Protein AF-A0A7H4M212-F1 (afdb_monomer_lite)

InterPro domains:
  IPR004653 tRNA-dihydrouridine(20/20a) synthase [PTHR42907] (1-97)
  IPR013785 Aldolase-type TIM barrel [G3DSA:3.20.20.70] (1-99)
  IPR018517 tRNA-dihydrouridine synthase, conserved site [PS01136] (51-69)
  IPR035587 DUS-like, FMN-binding domain [PF01207] (1-96)
  IPR035587 DUS-like, FMN-binding domain [cd02801] (1-96)

pLDDT: mean 86.72, std 16.08, range [38.03, 98.69]

Structure (mmCIF, N/CA/C/O backbone):
data_AF-A0A7H4M212-F1
#
_entry.id   AF-A0A7H4M212-F1
#
loop_
_atom_site.group_PDB
_atom_site.id
_atom_site.type_symbol
_atom_site.label_atom_id
_atom_site.label_alt_id
_atom_site.label_comp_id
_atom_site.label_asym_id
_atom_site.label_entity_id
_atom_site.label_seq_id
_atom_site.pdbx_PDB_ins_code
_atom_site.Cartn_x
_atom_site.Cartn_y
_atom_site.Cartn_z
_atom_site.occupancy
_atom_site.B_iso_or_equiv
_atom_site.auth_seq_id
_atom_site.auth_comp_id
_atom_site.auth_asym_id
_atom_site.auth_atom_id
_atom_site.pdbx_PDB_model_num
ATOM 1 N N . MET A 1 1 ? 5.722 6.953 -2.093 1.00 86.94 1 MET A N 1
ATOM 2 C CA . MET A 1 1 ? 4.266 6.730 -1.957 1.00 86.94 1 MET A CA 1
ATOM 3 C C . MET A 1 1 ? 3.678 6.573 -3.342 1.00 86.94 1 MET A C 1
ATOM 5 O O . MET A 1 1 ? 3.956 7.415 -4.189 1.00 86.94 1 MET A O 1
ATOM 9 N N . VAL A 1 2 ? 2.861 5.545 -3.542 1.00 92.69 2 VAL A N 1
ATOM 10 C CA . VAL A 1 2 ? 2.156 5.264 -4.797 1.00 92.69 2 VAL A CA 1
ATOM 11 C C . VAL A 1 2 ? 0.653 5.300 -4.526 1.00 92.69 2 VAL A C 1
ATOM 13 O O . VAL A 1 2 ? 0.202 4.802 -3.497 1.00 92.69 2 VAL A O 1
ATOM 16 N N . THR A 1 3 ? -0.131 5.928 -5.401 1.00 93.50 3 THR A N 1
ATOM 17 C CA . THR A 1 3 ? -1.588 5.982 -5.222 1.00 93.50 3 THR A CA 1
ATOM 18 C C . THR A 1 3 ? -2.255 4.716 -5.745 1.00 93.50 3 THR A C 1
ATOM 20 O O . THR A 1 3 ? -1.790 4.132 -6.725 1.00 93.50 3 THR A O 1
ATOM 23 N N . THR A 1 4 ? -3.381 4.318 -5.150 1.00 94.38 4 THR A N 1
ATOM 24 C CA . THR A 1 4 ? -4.169 3.176 -5.651 1.00 94.38 4 THR A CA 1
ATOM 25 C C . THR A 1 4 ? -4.558 3.365 -7.117 1.00 94.38 4 THR A C 1
ATOM 27 O O . THR A 1 4 ? -4.396 2.457 -7.923 1.00 94.38 4 THR A O 1
ATOM 30 N N . GLY A 1 5 ? -4.961 4.578 -7.508 1.00 92.88 5 GLY A N 1
ATOM 31 C CA . GLY A 1 5 ? -5.293 4.892 -8.900 1.00 92.88 5 GLY A CA 1
ATOM 32 C C . GLY A 1 5 ? -4.124 4.719 -9.879 1.00 92.88 5 GLY A C 1
ATOM 33 O O . GLY A 1 5 ? -4.349 4.291 -11.008 1.00 92.88 5 GLY A O 1
ATOM 34 N N . ALA A 1 6 ? -2.880 4.997 -9.464 1.00 94.75 6 ALA A N 1
ATOM 35 C CA . ALA A 1 6 ? -1.711 4.772 -10.317 1.00 94.75 6 ALA A CA 1
ATOM 36 C C . ALA A 1 6 ? -1.460 3.275 -10.546 1.00 94.75 6 ALA A C 1
ATOM 38 O O . ALA A 1 6 ? -1.189 2.877 -11.671 1.00 94.75 6 ALA A O 1
ATOM 39 N N . ILE A 1 7 ? -1.616 2.448 -9.508 1.00 96.31 7 ILE A N 1
ATOM 40 C CA . ILE A 1 7 ? -1.450 0.990 -9.610 1.00 96.31 7 ILE A CA 1
ATOM 41 C C . ILE A 1 7 ? -2.571 0.368 -10.456 1.00 96.31 7 ILE A C 1
ATOM 43 O O . ILE A 1 7 ? -2.307 -0.505 -11.273 1.00 96.31 7 ILE A O 1
ATOM 47 N N . ILE A 1 8 ? -3.817 0.821 -10.280 1.00 95.94 8 ILE A N 1
ATOM 48 C CA . ILE A 1 8 ? -4.993 0.204 -10.916 1.00 95.94 8 ILE A CA 1
ATOM 49 C C . ILE A 1 8 ? -5.171 0.662 -12.371 1.00 95.94 8 ILE A C 1
ATOM 51 O O . ILE A 1 8 ? -5.573 -0.127 -13.224 1.00 95.94 8 ILE A O 1
ATOM 55 N N . HIS A 1 9 ? -4.915 1.938 -12.665 1.00 95.12 9 HIS A N 1
ATOM 56 C CA . HIS A 1 9 ? -5.249 2.540 -13.964 1.00 95.12 9 HIS A CA 1
ATOM 57 C C . HIS A 1 9 ? -4.039 3.086 -14.723 1.00 95.12 9 HIS A C 1
ATOM 59 O O . HIS A 1 9 ? -4.164 3.491 -15.882 1.00 95.12 9 HIS A O 1
ATOM 65 N N . GLY A 1 10 ? -2.880 3.166 -14.075 1.00 93.31 10 GLY A N 1
ATOM 66 C CA . GLY A 1 10 ? -1.677 3.687 -14.695 1.00 93.31 10 GLY A CA 1
ATOM 67 C C . GLY A 1 10 ? -1.117 2.738 -15.756 1.00 93.31 10 GLY A C 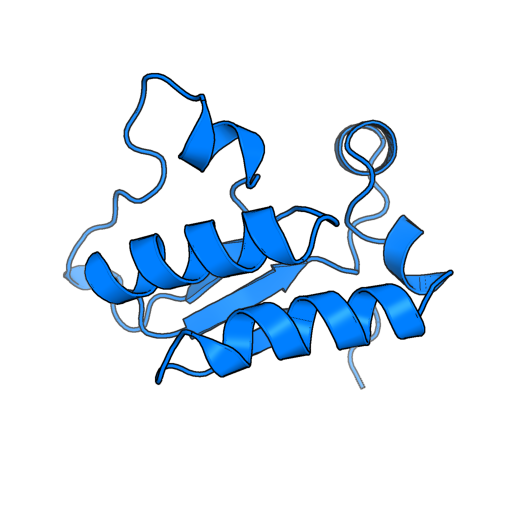1
ATOM 68 O O . GLY A 1 10 ? -1.341 1.533 -15.736 1.00 93.31 10 GLY A O 1
ATOM 69 N N . LYS A 1 11 ? -0.381 3.306 -16.715 1.00 92.81 11 LYS A N 1
ATOM 70 C CA . LYS A 1 11 ? 0.220 2.556 -17.834 1.00 92.81 11 LYS A CA 1
ATOM 71 C C . LYS A 1 11 ? 1.656 2.086 -17.565 1.00 92.81 11 LYS A C 1
ATOM 73 O O . LYS A 1 11 ? 2.224 1.396 -18.403 1.00 92.81 11 LYS A O 1
ATOM 78 N N . GLY A 1 12 ? 2.257 2.522 -16.458 1.00 93.94 12 GLY A N 1
ATOM 79 C CA . GLY A 1 12 ? 3.617 2.162 -16.051 1.00 93.94 12 GLY A CA 1
ATOM 80 C C . GLY A 1 12 ? 3.635 1.094 -14.959 1.00 93.94 12 GLY A C 1
ATOM 81 O O . GLY A 1 12 ? 2.612 0.832 -14.329 1.00 93.94 12 GLY A O 1
ATOM 82 N N . ASP A 1 13 ? 4.810 0.517 -14.710 1.00 94.94 13 ASP A N 1
ATOM 83 C CA . ASP A 1 13 ? 5.028 -0.341 -13.544 1.00 94.94 13 ASP A CA 1
ATOM 84 C C . ASP A 1 13 ? 5.320 0.526 -12.312 1.00 94.94 13 ASP A C 1
ATOM 86 O O . ASP A 1 13 ? 6.434 1.009 -12.112 1.00 94.94 13 ASP A O 1
ATOM 90 N N . TYR A 1 14 ? 4.290 0.757 -11.501 1.00 96.12 14 TYR A N 1
ATOM 91 C CA . TYR A 1 14 ? 4.395 1.529 -10.260 1.00 96.12 14 TYR A CA 1
ATOM 92 C C . TYR A 1 14 ? 4.775 0.675 -9.041 1.00 96.12 14 TYR A C 1
ATOM 94 O O . TYR A 1 14 ? 4.819 1.204 -7.931 1.00 96.12 14 TYR A O 1
ATOM 102 N N . LEU A 1 15 ? 5.022 -0.625 -9.235 1.00 96.75 15 LEU A N 1
ATOM 103 C CA . LEU A 1 15 ? 5.436 -1.579 -8.203 1.00 96.75 15 LEU A CA 1
ATOM 104 C C . LEU A 1 15 ? 6.855 -2.116 -8.455 1.00 96.75 15 LEU A C 1
ATOM 106 O O . LEU A 1 15 ? 7.251 -3.115 -7.858 1.00 96.75 15 LEU A O 1
ATOM 110 N N . ALA A 1 16 ? 7.608 -1.499 -9.366 1.00 96.31 16 ALA A N 1
ATOM 111 C CA . ALA A 1 16 ? 8.991 -1.866 -9.628 1.00 96.31 16 ALA A CA 1
ATOM 112 C C . ALA A 1 16 ? 9.897 -1.468 -8.452 1.00 96.31 16 ALA A C 1
ATOM 114 O O . ALA A 1 16 ? 9.823 -0.340 -7.959 1.00 96.31 16 ALA A O 1
ATOM 115 N N . TYR A 1 17 ? 10.771 -2.390 -8.057 1.00 96.19 17 TYR A N 1
ATOM 116 C CA . TYR A 1 17 ? 11.884 -2.191 -7.129 1.00 96.19 17 TYR A CA 1
ATOM 117 C C . TYR A 1 17 ? 13.023 -3.164 -7.505 1.00 96.19 17 TYR A C 1
ATOM 119 O O . TYR A 1 17 ? 12.811 -4.093 -8.291 1.00 96.19 17 TYR A O 1
ATOM 127 N N . SER A 1 18 ? 14.230 -2.940 -6.990 1.00 95.69 18 SER A N 1
ATOM 128 C CA . SER A 1 18 ? 15.376 -3.855 -7.092 1.00 95.69 18 SER A CA 1
ATOM 129 C C . SER A 1 18 ? 15.446 -4.777 -5.875 1.00 95.69 18 SER A C 1
ATOM 131 O O . SER A 1 18 ? 15.234 -4.323 -4.757 1.00 95.69 18 SER A O 1
ATOM 133 N N . GLU A 1 19 ? 15.824 -6.044 -6.058 1.00 95.00 19 GLU A N 1
ATOM 134 C CA . GLU A 1 19 ? 16.000 -7.015 -4.959 1.00 95.00 19 GLU A CA 1
ATOM 135 C C . GLU A 1 19 ? 16.946 -6.508 -3.847 1.00 95.00 19 GLU A C 1
ATOM 137 O O . GLU A 1 19 ? 16.807 -6.867 -2.682 1.00 95.00 19 GLU A O 1
ATOM 142 N N . GLU A 1 20 ? 17.889 -5.623 -4.177 1.00 96.75 20 GLU A N 1
ATOM 143 C CA . GLU A 1 20 ? 18.804 -5.000 -3.207 1.00 96.75 20 GLU A CA 1
ATOM 144 C C . GLU A 1 20 ? 18.109 -4.022 -2.237 1.00 96.75 20 GLU A C 1
ATOM 146 O O . GLU A 1 20 ? 18.708 -3.616 -1.242 1.00 96.75 20 GLU A O 1
ATOM 151 N N . GLU A 1 21 ? 16.859 -3.632 -2.506 1.00 94.69 21 GLU A N 1
ATOM 152 C CA . GLU A 1 21 ? 16.068 -2.737 -1.652 1.00 94.69 21 GLU A CA 1
ATOM 153 C C . GLU A 1 21 ? 15.423 -3.461 -0.462 1.00 94.69 21 GLU A C 1
ATOM 155 O O . GLU A 1 21 ? 14.880 -2.801 0.426 1.00 94.69 21 GLU A O 1
ATOM 160 N N . HIS A 1 22 ? 15.483 -4.797 -0.412 1.00 96.38 22 HIS A N 1
ATOM 161 C CA . HIS A 1 22 ? 14.923 -5.560 0.698 1.00 96.38 22 HIS A CA 1
ATOM 162 C C . HIS A 1 22 ? 15.649 -5.269 2.035 1.00 96.38 22 HIS A C 1
ATOM 164 O O . HIS A 1 22 ? 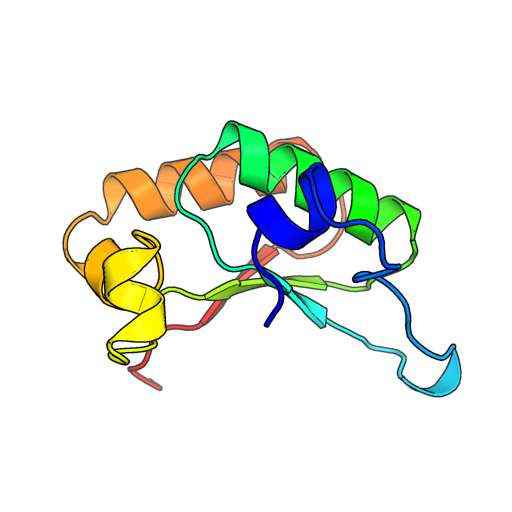16.883 -5.270 2.088 1.00 96.38 22 HIS A O 1
ATOM 170 N N . PRO A 1 23 ? 14.911 -5.085 3.151 1.00 96.88 23 PRO A N 1
ATOM 171 C CA . PRO A 1 23 ? 13.452 -5.112 3.241 1.00 96.88 23 PRO A CA 1
ATOM 172 C C . PRO A 1 23 ? 12.801 -3.818 2.723 1.00 96.88 23 PRO A C 1
ATOM 174 O O . PRO A 1 23 ? 13.159 -2.715 3.143 1.00 96.88 23 PRO A O 1
ATOM 177 N N . VAL A 1 24 ? 11.787 -3.958 1.865 1.00 97.50 24 VAL A N 1
ATOM 178 C CA . VAL A 1 24 ? 11.111 -2.847 1.188 1.00 97.50 24 VAL A CA 1
ATOM 179 C C . VAL A 1 24 ? 9.628 -2.776 1.553 1.00 97.50 24 VAL A C 1
ATOM 181 O O . VAL A 1 24 ? 8.871 -3.743 1.446 1.00 97.50 24 VAL A O 1
ATOM 184 N N . ALA A 1 25 ? 9.187 -1.582 1.951 1.00 97.25 25 ALA A N 1
ATOM 185 C CA . ALA A 1 25 ? 7.791 -1.288 2.262 1.00 97.25 25 ALA A CA 1
ATOM 186 C C . ALA A 1 25 ? 7.134 -0.466 1.144 1.00 97.25 25 ALA A C 1
ATOM 188 O O . ALA A 1 25 ? 7.639 0.594 0.757 1.00 97.25 25 ALA A O 1
ATOM 189 N N . LEU A 1 26 ? 5.955 -0.886 0.675 1.00 97.56 26 LEU A N 1
ATOM 190 C CA . LEU A 1 26 ? 5.143 -0.065 -0.220 1.00 97.56 26 LEU A CA 1
ATOM 191 C C . LEU A 1 26 ? 4.264 0.881 0.591 1.00 97.56 26 LEU A C 1
ATOM 193 O O . LEU A 1 26 ? 3.320 0.461 1.259 1.00 97.56 26 LEU A O 1
ATOM 197 N N . GLN A 1 27 ? 4.501 2.184 0.453 1.00 96.12 27 GLN A N 1
ATOM 198 C CA . GLN A 1 27 ? 3.579 3.180 0.988 1.00 96.12 27 GLN A CA 1
ATOM 199 C C . GLN A 1 27 ? 2.452 3.502 -0.004 1.00 96.12 27 GLN A C 1
ATOM 201 O O . GLN A 1 27 ? 2.693 4.175 -1.014 1.00 96.12 27 GLN A O 1
ATOM 206 N N . LEU A 1 28 ? 1.226 3.094 0.325 1.00 95.00 28 LEU A N 1
ATOM 207 C CA . LEU A 1 28 ? 0.006 3.358 -0.436 1.00 95.00 28 LEU A CA 1
ATOM 208 C C . LEU A 1 28 ? -0.651 4.692 -0.044 1.00 95.00 28 LEU A C 1
ATOM 210 O O . LEU A 1 28 ? -0.696 5.073 1.129 1.00 95.00 28 LEU A O 1
ATOM 214 N N . GLY A 1 29 ? -1.192 5.387 -1.045 1.00 92.38 29 GLY A N 1
ATOM 215 C CA . GLY A 1 29 ? -2.087 6.535 -0.890 1.00 92.38 29 GLY A CA 1
ATOM 216 C C . GLY A 1 29 ? -3.467 6.244 -1.484 1.00 92.38 29 GLY A C 1
ATOM 217 O O . GLY A 1 29 ? -3.587 5.998 -2.684 1.00 92.38 29 GLY A O 1
ATOM 218 N N . GLY A 1 30 ? -4.506 6.272 -0.655 1.00 90.44 30 GLY A N 1
ATOM 219 C CA . GLY A 1 30 ? -5.896 6.047 -1.052 1.00 90.44 30 GLY A CA 1
ATOM 220 C C . GLY A 1 30 ? -6.828 6.047 0.160 1.00 90.44 30 GLY A C 1
ATOM 221 O O . GLY A 1 30 ? -6.356 6.084 1.296 1.00 90.44 30 GLY A O 1
ATOM 222 N N . SER A 1 31 ? -8.136 6.020 -0.089 1.00 90.06 31 SER A N 1
ATOM 223 C CA . SER A 1 31 ? -9.184 6.009 0.947 1.00 90.06 31 SER A CA 1
ATOM 224 C C . SER A 1 31 ? -10.315 5.020 0.695 1.00 90.06 31 SER A C 1
ATOM 226 O O . SER A 1 31 ? -11.174 4.863 1.553 1.00 90.06 31 SER A O 1
ATOM 228 N N . ASP A 1 32 ? -10.319 4.342 -0.452 1.00 92.88 32 ASP A N 1
ATOM 229 C CA . ASP A 1 32 ? -11.243 3.246 -0.726 1.00 92.88 32 ASP A CA 1
ATOM 230 C C . ASP A 1 32 ? -10.643 1.926 -0.198 1.00 92.88 32 ASP A C 1
ATOM 232 O O . ASP A 1 32 ? -9.604 1.488 -0.717 1.00 92.88 32 ASP A O 1
ATOM 236 N N . PRO A 1 33 ? -11.274 1.270 0.799 1.00 95.94 33 PRO A N 1
ATOM 237 C CA . PRO A 1 33 ? -10.799 0.001 1.341 1.00 95.94 33 PRO A CA 1
ATOM 238 C C . PRO A 1 33 ? -10.636 -1.094 0.279 1.00 95.94 33 PRO A C 1
ATOM 240 O O . PRO A 1 33 ? -9.683 -1.872 0.350 1.00 95.94 33 PRO A O 1
ATOM 243 N N . ALA A 1 34 ? -11.517 -1.150 -0.725 1.00 97.81 34 ALA A N 1
ATOM 244 C CA . ALA A 1 34 ? -11.464 -2.180 -1.760 1.00 97.81 34 ALA A CA 1
ATOM 245 C C . ALA A 1 34 ? -10.262 -1.972 -2.694 1.00 97.81 34 ALA A C 1
ATOM 247 O O . ALA A 1 34 ? -9.498 -2.909 -2.949 1.00 97.81 34 ALA A O 1
ATOM 248 N N . ALA A 1 35 ? -10.047 -0.736 -3.152 1.00 97.31 35 ALA A N 1
ATOM 249 C CA . ALA A 1 35 ? -8.882 -0.381 -3.959 1.00 97.31 35 ALA A CA 1
ATOM 250 C C . ALA A 1 35 ? -7.561 -0.613 -3.205 1.00 97.31 35 ALA A C 1
ATOM 252 O O . ALA A 1 35 ? -6.601 -1.131 -3.781 1.00 97.31 35 ALA A O 1
ATOM 253 N N . LEU A 1 36 ? -7.507 -0.267 -1.914 1.00 97.94 36 LEU A N 1
ATOM 254 C CA . LEU A 1 36 ? -6.332 -0.489 -1.068 1.00 97.94 36 LEU A CA 1
ATOM 255 C C . LEU A 1 36 ? -6.033 -1.979 -0.882 1.00 97.94 36 LEU A C 1
ATOM 257 O O . LEU A 1 36 ? -4.891 -2.394 -1.073 1.00 97.94 36 LEU A O 1
ATOM 261 N N . ALA A 1 37 ? -7.048 -2.794 -0.587 1.00 98.62 37 ALA A N 1
ATOM 262 C CA . ALA A 1 37 ? -6.908 -4.245 -0.483 1.00 98.62 37 ALA A CA 1
ATOM 263 C C . ALA A 1 37 ? -6.399 -4.867 -1.794 1.00 98.62 37 ALA A C 1
ATOM 265 O O . ALA A 1 37 ? -5.503 -5.714 -1.784 1.00 98.62 37 ALA A O 1
ATOM 266 N N . HIS A 1 38 ? -6.919 -4.419 -2.939 1.00 98.56 38 HIS A N 1
ATOM 267 C CA . HIS A 1 38 ? -6.444 -4.874 -4.242 1.00 98.56 38 HIS A CA 1
ATOM 268 C C . HIS A 1 38 ? -4.961 -4.535 -4.463 1.00 98.56 38 HIS A C 1
ATOM 270 O O . HIS A 1 38 ? -4.176 -5.416 -4.812 1.00 98.56 38 HIS A O 1
ATOM 276 N N . CYS A 1 39 ? -4.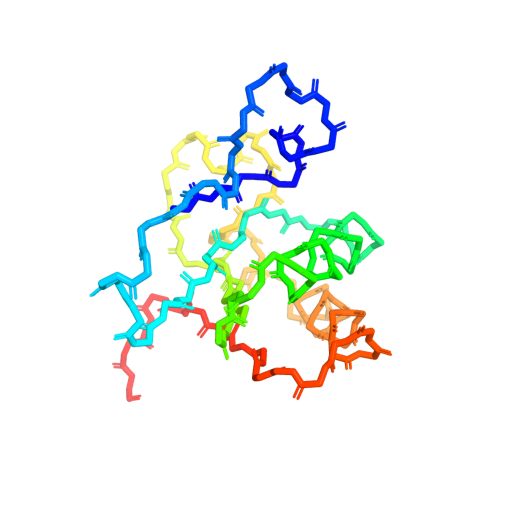555 -3.292 -4.189 1.00 98.50 39 CYS A N 1
ATOM 277 C CA . CYS A 1 39 ? -3.161 -2.868 -4.333 1.00 98.50 39 CYS A CA 1
ATOM 278 C C . CYS A 1 39 ? -2.224 -3.603 -3.363 1.00 98.50 39 CYS A C 1
ATOM 280 O O . CYS A 1 39 ? -1.121 -3.976 -3.754 1.00 98.50 39 CYS A O 1
ATOM 282 N N . ALA A 1 40 ? -2.665 -3.862 -2.128 1.00 98.69 40 ALA A N 1
ATOM 283 C CA . ALA A 1 40 ? -1.906 -4.630 -1.144 1.00 98.69 40 ALA A CA 1
ATOM 284 C C . ALA A 1 40 ? -1.642 -6.070 -1.620 1.00 98.69 40 ALA A C 1
ATOM 286 O O . ALA A 1 40 ? -0.509 -6.539 -1.534 1.00 98.69 40 ALA A O 1
ATOM 287 N N . LYS A 1 41 ? -2.648 -6.748 -2.200 1.00 98.62 41 LYS A N 1
ATOM 288 C CA . LYS A 1 41 ? -2.461 -8.079 -2.810 1.00 98.62 41 LYS A CA 1
ATOM 289 C C . LYS A 1 41 ? -1.423 -8.059 -3.930 1.00 98.62 41 LYS A C 1
ATOM 291 O O . LYS A 1 41 ? -0.569 -8.940 -3.972 1.00 98.62 41 LYS A O 1
ATOM 296 N N . LEU A 1 42 ? -1.501 -7.075 -4.831 1.00 98.50 42 LEU A N 1
ATOM 297 C CA . LEU A 1 42 ? -0.549 -6.942 -5.939 1.00 98.50 42 LEU A CA 1
ATOM 298 C C . LEU A 1 42 ? 0.874 -6.709 -5.426 1.00 98.50 42 LEU A C 1
ATOM 300 O O . LEU A 1 42 ? 1.810 -7.330 -5.917 1.00 98.50 42 LEU A O 1
ATOM 304 N N . ALA A 1 43 ? 1.028 -5.863 -4.410 1.00 98.38 43 ALA A N 1
ATOM 305 C CA . ALA A 1 43 ? 2.312 -5.588 -3.786 1.00 98.38 43 ALA A CA 1
ATOM 306 C C . ALA A 1 43 ? 2.895 -6.825 -3.080 1.00 98.38 43 ALA A C 1
ATOM 308 O O . ALA A 1 43 ? 4.046 -7.174 -3.325 1.00 98.38 43 ALA A O 1
ATOM 309 N N . GLN A 1 44 ? 2.109 -7.563 -2.289 1.00 98.56 44 GLN A N 1
ATOM 310 C CA . GLN A 1 44 ? 2.600 -8.816 -1.707 1.00 98.56 44 GLN A CA 1
ATOM 311 C C . GLN A 1 44 ? 3.006 -9.821 -2.794 1.00 98.56 44 GLN A C 1
ATOM 313 O O . GLN A 1 44 ? 4.056 -10.445 -2.691 1.00 98.56 44 GLN A O 1
ATOM 318 N N . ALA A 1 45 ? 2.200 -9.974 -3.849 1.00 98.19 45 ALA A N 1
ATOM 319 C CA . ALA A 1 45 ? 2.525 -10.874 -4.955 1.00 98.19 45 ALA A CA 1
ATOM 320 C C . ALA A 1 45 ? 3.791 -10.445 -5.720 1.00 98.19 45 ALA A C 1
ATOM 322 O O . ALA A 1 45 ? 4.457 -11.289 -6.315 1.00 98.19 45 ALA A O 1
ATOM 323 N N . ARG A 1 46 ? 4.121 -9.147 -5.699 1.00 97.69 46 ARG A N 1
ATOM 324 C CA . ARG A 1 46 ? 5.355 -8.591 -6.264 1.00 97.69 46 ARG A CA 1
ATOM 325 C C . ARG A 1 46 ? 6.585 -8.890 -5.406 1.00 97.69 46 ARG A C 1
ATOM 327 O O . ARG A 1 46 ? 7.664 -8.953 -5.974 1.00 97.69 46 ARG A O 1
ATOM 334 N N . GLY A 1 47 ? 6.397 -9.096 -4.101 1.00 98.19 47 GLY A N 1
ATOM 335 C CA . GLY A 1 47 ? 7.448 -9.453 -3.147 1.00 98.19 47 GLY A CA 1
ATOM 336 C C . GLY A 1 47 ? 7.713 -8.416 -2.053 1.00 98.19 47 GLY A C 1
ATOM 337 O O . GLY A 1 47 ? 8.638 -8.609 -1.279 1.00 98.19 47 GLY A O 1
ATOM 338 N N . TYR A 1 48 ? 6.912 -7.348 -1.937 1.00 98.62 48 TYR A N 1
ATOM 339 C CA . TYR A 1 48 ? 7.079 -6.367 -0.853 1.00 98.62 48 TYR A CA 1
ATOM 340 C C . TYR A 1 48 ? 7.002 -7.018 0.538 1.00 98.62 48 TYR A C 1
ATOM 342 O O . TYR A 1 48 ? 6.165 -7.890 0.772 1.00 98.62 48 TYR A O 1
ATOM 350 N N . ASP A 1 49 ? 7.810 -6.524 1.478 1.00 98.62 49 ASP A N 1
ATOM 351 C CA . ASP A 1 49 ? 7.869 -7.034 2.854 1.00 98.62 49 ASP A CA 1
ATOM 352 C C . ASP A 1 49 ? 6.833 -6.388 3.777 1.00 98.62 49 ASP A C 1
ATOM 354 O O . ASP A 1 49 ? 6.518 -6.931 4.831 1.00 98.62 49 ASP A O 1
ATOM 358 N N . GLU A 1 50 ? 6.307 -5.218 3.408 1.00 98.44 50 GLU A N 1
ATOM 359 C CA . GLU A 1 50 ? 5.350 -4.458 4.214 1.00 98.44 50 GLU A CA 1
ATOM 360 C C . GLU A 1 50 ? 4.450 -3.573 3.340 1.00 98.44 50 GLU A C 1
ATOM 362 O O . GLU A 1 50 ? 4.885 -2.987 2.343 1.00 98.44 50 GLU A O 1
ATOM 367 N N . ILE A 1 51 ? 3.195 -3.407 3.767 1.00 98.38 51 ILE A N 1
ATOM 368 C CA . ILE A 1 51 ? 2.293 -2.365 3.269 1.00 98.38 51 ILE A CA 1
ATOM 369 C C . ILE A 1 51 ? 2.163 -1.256 4.311 1.00 98.38 51 ILE A C 1
ATOM 371 O O . ILE A 1 51 ? 1.804 -1.504 5.458 1.00 98.38 51 ILE A O 1
ATOM 375 N N . ASN A 1 52 ? 2.367 -0.006 3.903 1.00 96.12 52 ASN A N 1
ATOM 376 C CA . ASN A 1 52 ? 2.202 1.163 4.761 1.00 96.12 52 ASN A CA 1
ATOM 377 C C . ASN A 1 52 ? 1.104 2.089 4.214 1.00 96.12 52 ASN A C 1
ATOM 379 O O . ASN A 1 52 ? 1.176 2.536 3.071 1.00 96.12 52 ASN A O 1
ATOM 383 N N . LEU A 1 53 ? 0.098 2.431 5.020 1.00 93.38 53 LEU A N 1
ATOM 384 C CA . LEU A 1 53 ? -0.921 3.413 4.639 1.00 93.38 53 LEU A CA 1
ATOM 385 C C . LEU A 1 53 ? -0.480 4.830 5.022 1.00 93.38 53 LEU A C 1
ATOM 387 O O . LEU A 1 53 ? -0.213 5.118 6.195 1.00 93.38 53 LEU A O 1
ATOM 391 N N . ASN A 1 54 ? -0.445 5.744 4.049 1.00 89.56 54 ASN A N 1
ATOM 392 C CA . ASN A 1 54 ? -0.185 7.157 4.320 1.00 89.56 54 ASN A CA 1
ATOM 393 C C . ASN A 1 54 ? -1.447 7.867 4.838 1.00 89.56 54 ASN A C 1
ATOM 395 O O . ASN A 1 54 ? -2.374 8.128 4.070 1.00 89.56 54 ASN A O 1
ATOM 399 N N . VAL A 1 55 ? -1.442 8.249 6.120 1.00 82.81 55 VAL A N 1
ATOM 400 C CA . VAL A 1 55 ? -2.524 9.026 6.761 1.00 82.81 55 VAL A CA 1
ATOM 401 C C . VAL A 1 55 ? -2.076 10.419 7.222 1.00 82.81 55 VAL A C 1
ATOM 403 O O . VAL A 1 55 ? -2.831 11.115 7.887 1.00 82.81 55 VAL A O 1
ATOM 406 N N . GLY A 1 56 ? -0.851 10.852 6.896 1.00 67.06 56 GLY A N 1
ATOM 407 C CA . GLY A 1 56 ? -0.223 12.002 7.564 1.00 67.06 56 GLY A CA 1
ATOM 408 C C . GLY A 1 56 ? 0.193 13.183 6.687 1.00 67.06 56 GLY A C 1
ATOM 409 O O . GLY A 1 56 ? 0.581 14.210 7.233 1.00 67.06 56 GLY A O 1
ATOM 410 N N . CYS A 1 57 ? 0.162 13.087 5.353 1.00 64.94 57 CYS A N 1
ATOM 411 C CA . CYS A 1 57 ? 0.657 14.183 4.506 1.00 64.94 57 CYS A CA 1
ATOM 412 C C . CYS A 1 57 ? -0.388 15.312 4.340 1.00 64.94 57 CYS A C 1
ATOM 414 O O . CYS A 1 57 ? -1.494 15.021 3.880 1.00 64.94 57 CYS A O 1
ATOM 416 N N . PRO A 1 58 ? -0.053 16.583 4.656 1.00 57.62 58 PRO A N 1
ATOM 417 C CA . PRO A 1 58 ? -0.967 17.725 4.543 1.00 57.62 58 PRO A CA 1
ATOM 418 C C . PRO A 1 58 ? -0.899 18.461 3.188 1.00 57.62 58 PRO A C 1
ATOM 420 O O . PRO A 1 58 ? -1.416 19.564 3.081 1.00 57.62 58 PRO A O 1
ATOM 423 N N . SER A 1 59 ? -0.236 17.907 2.163 1.00 61.41 59 SER A N 1
ATOM 424 C CA . SER A 1 59 ? -0.040 18.611 0.880 1.00 61.41 59 SER A CA 1
ATOM 425 C C . SER A 1 59 ? -1.301 18.675 0.003 1.00 61.41 59 SER A C 1
ATOM 427 O O . SER A 1 59 ? -2.106 17.741 -0.017 1.00 61.41 59 SER A O 1
ATOM 429 N N . ASP A 1 60 ? -1.419 19.731 -0.809 1.00 53.19 60 ASP A N 1
ATOM 430 C CA . ASP A 1 60 ? -2.566 19.994 -1.701 1.00 53.19 60 ASP A CA 1
ATOM 431 C C . ASP A 1 60 ? -2.867 18.834 -2.666 1.00 53.19 60 ASP A C 1
ATOM 433 O O . ASP A 1 60 ? -4.019 18.499 -2.948 1.00 53.19 60 ASP A O 1
ATOM 437 N N . ARG A 1 61 ? -1.820 18.157 -3.154 1.00 58.44 61 ARG A N 1
ATOM 438 C CA . ARG A 1 61 ? -1.945 17.006 -4.066 1.00 58.44 61 ARG A CA 1
ATOM 439 C C . ARG A 1 61 ? -2.592 15.790 -3.396 1.00 58.44 61 ARG A C 1
ATOM 441 O O . ARG A 1 61 ? -3.186 14.959 -4.075 1.00 58.44 61 ARG A O 1
ATOM 448 N N . VAL A 1 62 ? -2.458 15.684 -2.078 1.00 58.16 62 VAL A N 1
ATOM 449 C CA . VAL A 1 62 ? -2.958 14.580 -1.253 1.00 58.16 62 VAL A CA 1
ATOM 450 C C . VAL A 1 62 ? -4.398 14.850 -0.800 1.00 58.16 62 VAL A C 1
ATOM 452 O O . VAL A 1 62 ? -5.225 13.940 -0.822 1.00 58.16 62 VAL A O 1
ATOM 455 N N . GLN A 1 63 ? -4.739 16.115 -0.526 1.00 57.06 63 GLN A N 1
ATOM 456 C CA . GLN A 1 63 ? -6.114 16.534 -0.229 1.00 57.06 63 GLN A CA 1
ATOM 457 C C . GLN A 1 63 ? -7.057 16.340 -1.427 1.00 57.06 63 GLN A C 1
ATOM 459 O O . GLN A 1 63 ? -8.132 15.766 -1.271 1.00 57.06 63 GLN A O 1
ATOM 464 N N . ASN A 1 64 ? -6.625 16.721 -2.635 1.00 55.78 64 ASN A N 1
ATOM 465 C CA . ASN A 1 64 ? -7.425 16.562 -3.858 1.00 55.78 64 ASN A CA 1
ATOM 466 C C . ASN A 1 64 ? -7.643 15.093 -4.275 1.00 55.78 64 ASN A C 1
ATOM 468 O O . ASN A 1 64 ? -8.546 14.802 -5.053 1.00 55.78 64 ASN A O 1
ATOM 472 N N . GLY A 1 65 ? -6.827 14.164 -3.766 1.00 57.31 65 GLY A N 1
ATOM 473 C CA . GLY A 1 65 ? -6.985 12.723 -3.979 1.00 57.31 65 GLY A CA 1
ATOM 474 C C . GLY A 1 65 ? -7.797 12.005 -2.896 1.00 57.31 65 GLY A C 1
ATOM 475 O O . GLY A 1 65 ? -7.978 10.796 -2.996 1.00 57.31 65 GLY A O 1
ATOM 476 N N . MET A 1 66 ? -8.266 12.725 -1.868 1.00 60.59 66 MET A N 1
ATOM 477 C CA . MET A 1 66 ? -8.915 12.185 -0.667 1.00 60.59 66 MET A CA 1
ATOM 478 C C . MET A 1 66 ? -8.092 11.121 0.082 1.00 60.59 66 MET A C 1
ATOM 480 O O . MET A 1 66 ? -8.628 10.082 0.453 1.00 60.59 66 MET A O 1
ATOM 484 N N . PHE A 1 67 ? -6.798 11.330 0.319 1.00 59.62 67 PHE A N 1
ATOM 485 C CA . PHE A 1 67 ? -6.004 10.479 1.226 1.00 59.62 67 PHE A CA 1
ATOM 486 C C . PHE A 1 67 ? -5.033 11.328 2.068 1.00 59.62 67 PHE A C 1
ATOM 488 O O . PHE A 1 67 ? -5.070 12.553 1.988 1.00 59.62 67 PHE A O 1
ATOM 495 N N . GLY A 1 68 ? -4.204 10.734 2.937 1.00 61.56 68 GLY A N 1
ATOM 496 C CA . GLY A 1 68 ? -3.288 11.483 3.820 1.00 61.56 68 GLY A CA 1
ATOM 497 C C . GLY A 1 68 ? -3.982 12.170 5.001 1.00 61.56 68 GLY A C 1
ATOM 498 O O . GLY A 1 68 ? -4.879 11.585 5.594 1.00 61.56 68 GLY A O 1
ATOM 499 N N . ALA A 1 69 ? -3.575 13.393 5.370 1.00 58.81 69 ALA A N 1
ATOM 500 C CA . ALA A 1 69 ? -4.023 14.052 6.609 1.00 58.81 69 ALA A CA 1
ATOM 501 C C . ALA A 1 69 ? -5.550 14.229 6.726 1.00 58.81 69 ALA A C 1
ATOM 503 O O . ALA A 1 69 ? -6.077 14.292 7.835 1.00 58.81 69 ALA A O 1
ATOM 504 N N . CYS A 1 70 ? -6.275 14.262 5.601 1.00 63.97 70 CYS A N 1
ATOM 505 C CA . CYS A 1 70 ? -7.739 14.308 5.599 1.00 63.97 70 CYS A CA 1
ATOM 506 C C . CYS A 1 70 ? -8.384 13.042 6.199 1.00 63.97 70 CYS A C 1
ATOM 508 O O . CYS A 1 70 ? -9.477 13.122 6.754 1.00 63.97 70 CYS A O 1
ATOM 510 N N . LEU A 1 71 ? -7.685 11.899 6.178 1.00 61.75 71 LEU A N 1
ATOM 511 C CA . LEU A 1 71 ? -8.127 10.662 6.822 1.00 61.75 71 LEU A CA 1
ATOM 512 C C . LEU A 1 71 ? -8.044 10.729 8.350 1.00 61.75 71 LEU A C 1
ATOM 514 O O . LEU A 1 71 ? -8.785 10.016 9.021 1.00 61.75 71 LEU A O 1
ATOM 518 N N . MET A 1 72 ? -7.213 11.610 8.923 1.00 61.78 72 MET A N 1
ATOM 519 C CA . MET A 1 72 ? -7.145 11.781 10.382 1.00 61.78 72 MET A CA 1
ATOM 520 C C . MET A 1 72 ? -8.463 12.300 10.975 1.00 61.78 72 MET A C 1
ATOM 522 O O . MET A 1 72 ? -8.739 12.059 12.145 1.00 61.78 72 MET A O 1
ATOM 526 N N . GLY A 1 73 ? -9.300 12.968 10.172 1.00 68.69 73 GLY A N 1
ATOM 527 C CA . GLY A 1 73 ? -10.650 13.370 10.576 1.00 68.69 73 GLY A CA 1
ATOM 528 C C . GLY A 1 73 ? -11.666 12.221 10.595 1.00 68.69 73 GLY A C 1
ATOM 529 O O . GLY A 1 73 ? -12.776 12.407 11.086 1.00 68.69 73 GLY A O 1
ATOM 530 N N . ASN A 1 74 ? -11.312 11.040 10.074 1.00 79.88 74 ASN A N 1
ATOM 531 C CA . ASN A 1 74 ? -12.195 9.881 9.982 1.00 79.88 74 ASN A CA 1
ATOM 532 C C . ASN A 1 74 ? -11.458 8.590 10.378 1.00 79.88 74 ASN A C 1
ATOM 534 O O . ASN A 1 74 ? -11.064 7.776 9.541 1.00 79.88 74 ASN A O 1
ATOM 538 N N . ALA A 1 75 ? -11.293 8.400 11.689 1.00 83.94 75 ALA A N 1
ATOM 539 C CA . ALA A 1 75 ? -10.626 7.228 12.252 1.00 83.94 75 ALA A CA 1
ATOM 540 C C . ALA A 1 75 ? -11.286 5.897 11.841 1.00 83.94 75 ALA A C 1
ATOM 542 O O . ALA A 1 75 ? -10.579 4.909 11.646 1.00 83.94 75 ALA A O 1
ATOM 543 N N . GLN A 1 76 ? -12.615 5.874 11.665 1.00 87.31 76 GLN A N 1
ATOM 544 C CA . GLN A 1 76 ? -13.331 4.676 11.222 1.00 87.31 76 GLN A CA 1
ATOM 545 C C . GLN A 1 76 ? -12.900 4.270 9.811 1.00 87.31 76 GLN A C 1
ATOM 547 O O . GLN A 1 76 ? -12.556 3.115 9.586 1.00 87.31 76 GLN A O 1
ATOM 552 N N . LEU A 1 77 ? -12.814 5.229 8.888 1.00 88.81 77 LEU A N 1
ATOM 553 C CA . LEU A 1 77 ? -12.369 4.953 7.525 1.00 88.81 77 LEU A CA 1
ATOM 554 C C . LEU A 1 77 ? -10.931 4.421 7.484 1.00 88.81 77 LEU A C 1
ATOM 556 O O . LEU A 1 77 ? -10.636 3.496 6.729 1.00 88.81 77 LEU A O 1
ATOM 560 N N . VAL A 1 78 ? -10.033 4.963 8.315 1.00 90.00 78 VAL A N 1
ATOM 561 C CA . VAL A 1 78 ? -8.662 4.439 8.442 1.00 90.00 78 VAL A CA 1
ATOM 562 C C . VAL A 1 78 ? -8.680 2.992 8.935 1.00 90.00 78 VAL A C 1
ATOM 564 O O . VAL A 1 78 ? -7.980 2.149 8.372 1.00 90.00 78 VAL A O 1
ATOM 567 N N . ALA A 1 79 ? -9.485 2.691 9.957 1.00 92.06 79 ALA A N 1
ATOM 568 C CA . ALA A 1 79 ? -9.623 1.338 10.485 1.00 92.06 79 ALA A CA 1
ATOM 569 C C . ALA A 1 79 ? -10.158 0.363 9.423 1.00 92.06 79 ALA A C 1
ATOM 571 O O . ALA A 1 79 ? -9.600 -0.724 9.269 1.00 92.06 79 ALA A O 1
ATOM 572 N N . ASP A 1 80 ? -11.165 0.771 8.647 1.00 95.25 80 ASP A N 1
ATOM 573 C CA . ASP A 1 80 ? -11.748 -0.032 7.569 1.00 95.25 80 ASP A CA 1
ATOM 574 C C . ASP A 1 80 ? -10.724 -0.302 6.456 1.00 95.25 80 ASP A C 1
ATOM 576 O O . ASP A 1 80 ? -10.579 -1.438 6.002 1.00 95.25 80 ASP A O 1
ATOM 580 N N . CYS A 1 81 ? -9.946 0.713 6.067 1.00 95.44 81 CYS A N 1
ATOM 581 C CA . CYS A 1 81 ? -8.863 0.577 5.093 1.00 95.44 81 CYS A CA 1
ATOM 582 C C . CYS A 1 81 ? -7.787 -0.410 5.566 1.00 95.44 81 CYS A C 1
ATOM 584 O O . CYS A 1 81 ? -7.372 -1.297 4.818 1.00 95.44 81 CYS A O 1
ATOM 586 N N . ILE A 1 82 ? -7.339 -0.275 6.819 1.00 96.12 82 ILE A N 1
ATOM 587 C CA . ILE A 1 82 ? -6.329 -1.163 7.405 1.00 96.12 82 ILE A CA 1
ATOM 588 C C . ILE A 1 82 ? -6.852 -2.587 7.521 1.00 96.12 82 ILE A C 1
ATOM 590 O O . ILE A 1 82 ? -6.139 -3.524 7.161 1.00 96.12 82 ILE A O 1
ATOM 594 N N . LYS A 1 83 ? -8.096 -2.762 7.974 1.00 97.81 83 LYS A N 1
ATOM 595 C CA . LYS A 1 83 ? -8.739 -4.072 8.034 1.00 97.81 83 LYS A CA 1
ATOM 596 C C . LYS A 1 83 ? -8.799 -4.720 6.652 1.00 97.81 83 LYS A C 1
ATOM 598 O O . LYS A 1 83 ? -8.347 -5.850 6.508 1.00 97.81 83 LYS A O 1
ATOM 603 N N . ALA A 1 84 ? -9.283 -4.001 5.641 1.00 98.44 84 ALA A N 1
ATOM 604 C CA . ALA A 1 84 ? -9.426 -4.533 4.291 1.00 98.44 84 ALA A CA 1
ATOM 605 C C . ALA A 1 84 ? -8.090 -4.998 3.695 1.00 98.44 84 ALA A C 1
ATOM 607 O O . ALA A 1 84 ? -8.049 -6.047 3.061 1.00 98.44 84 ALA A O 1
ATOM 608 N N . MET A 1 85 ? -6.994 -4.263 3.930 1.00 98.56 85 MET A N 1
ATOM 609 C CA . MET A 1 85 ? -5.654 -4.693 3.514 1.00 98.56 85 MET A CA 1
ATOM 610 C C . MET A 1 85 ? -5.172 -5.916 4.303 1.00 98.56 85 MET A C 1
ATOM 612 O O . MET A 1 85 ? -4.699 -6.873 3.701 1.00 98.56 85 MET A O 1
ATOM 616 N N . ARG A 1 86 ? -5.323 -5.928 5.634 1.00 98.56 86 ARG A N 1
ATOM 617 C CA . ARG A 1 86 ? -4.892 -7.054 6.486 1.00 98.56 86 ARG A CA 1
ATOM 618 C C . ARG A 1 86 ? -5.638 -8.351 6.202 1.00 98.56 86 ARG A C 1
ATOM 620 O O . ARG A 1 86 ? -5.053 -9.416 6.329 1.00 98.56 86 ARG A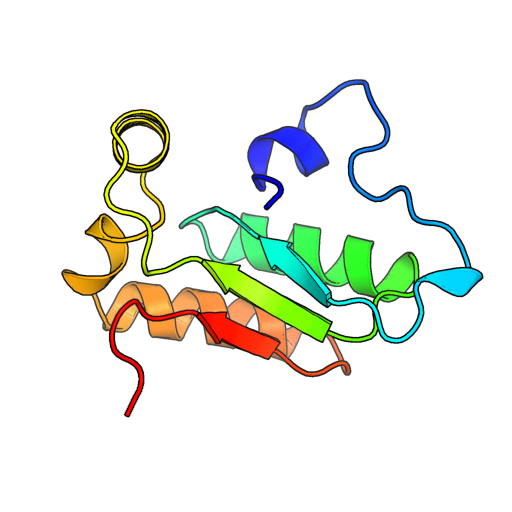 O 1
ATOM 627 N N . ASP A 1 87 ? -6.905 -8.268 5.811 1.00 98.50 87 ASP A N 1
ATOM 628 C CA . ASP A 1 87 ? -7.719 -9.443 5.485 1.00 98.50 87 ASP A CA 1
ATOM 629 C C . ASP A 1 87 ? -7.234 -10.155 4.205 1.00 98.50 87 ASP A C 1
ATOM 631 O O . ASP A 1 87 ? -7.670 -11.270 3.913 1.00 98.50 87 ASP A O 1
ATOM 635 N N . VAL A 1 88 ? -6.350 -9.526 3.418 1.00 98.62 88 VAL A N 1
ATOM 636 C CA . VAL A 1 88 ? -5.944 -10.024 2.100 1.00 98.62 88 VAL A CA 1
ATOM 637 C C . VAL A 1 88 ? -4.448 -10.254 1.906 1.00 98.62 88 VAL A C 1
ATOM 639 O O . VAL A 1 88 ? -4.064 -10.808 0.873 1.00 98.62 88 VAL A O 1
ATOM 642 N N . VAL A 1 89 ? -3.617 -9.852 2.866 1.00 98.69 89 VAL A N 1
ATOM 643 C CA . VAL A 1 89 ? -2.164 -10.058 2.844 1.00 98.69 89 VAL A CA 1
ATOM 644 C C . VAL A 1 89 ? -1.691 -10.718 4.137 1.00 98.69 89 VAL A C 1
ATOM 646 O O . VAL A 1 89 ? -2.304 -10.572 5.190 1.00 98.69 89 VAL A O 1
ATOM 649 N N . SER A 1 90 ? -0.585 -11.449 4.053 1.00 98.50 90 SER A N 1
ATOM 650 C CA . SER A 1 90 ? 0.127 -12.049 5.184 1.00 98.50 90 SER A CA 1
ATOM 651 C C . SER A 1 90 ? 1.301 -11.197 5.678 1.00 98.50 90 SER A C 1
ATOM 653 O O . SER A 1 90 ? 1.777 -11.426 6.788 1.00 98.50 90 SER A O 1
ATOM 655 N N . ILE A 1 91 ? 1.777 -10.236 4.880 1.00 98.44 91 ILE A N 1
ATOM 656 C CA . ILE A 1 91 ? 2.819 -9.281 5.287 1.00 98.44 91 ILE A CA 1
ATOM 657 C C . ILE A 1 91 ? 2.268 -8.202 6.240 1.00 98.44 91 ILE A C 1
ATOM 659 O O . ILE A 1 91 ? 1.064 -7.924 6.225 1.00 98.44 91 ILE A O 1
ATOM 663 N N . PRO A 1 92 ? 3.112 -7.574 7.082 1.00 98.38 92 PRO A N 1
ATOM 664 C CA . PRO A 1 92 ? 2.696 -6.478 7.948 1.00 98.38 92 PRO A CA 1
ATOM 665 C C . PRO A 1 92 ? 1.984 -5.345 7.198 1.00 98.38 92 PRO A C 1
ATOM 667 O O . PRO A 1 92 ? 2.398 -4.924 6.117 1.00 98.38 92 PRO A O 1
ATOM 670 N N . VAL A 1 93 ? 0.923 -4.821 7.819 1.00 98.00 93 VAL A N 1
ATOM 671 C CA . VAL A 1 93 ? 0.217 -3.613 7.377 1.00 98.00 93 VAL A CA 1
ATOM 672 C C . VAL A 1 93 ? 0.325 -2.563 8.475 1.00 98.00 93 VAL A C 1
ATOM 674 O O . VAL A 1 93 ? -0.195 -2.757 9.576 1.00 98.00 93 VAL A O 1
ATOM 677 N N . THR A 1 94 ? 0.988 -1.451 8.177 1.00 95.31 94 THR A N 1
ATOM 678 C CA . THR A 1 94 ? 1.273 -0.375 9.130 1.00 95.31 94 THR A CA 1
ATOM 679 C C . THR A 1 94 ? 0.665 0.953 8.675 1.00 95.31 94 THR A C 1
ATOM 681 O O . THR A 1 94 ? 0.170 1.103 7.555 1.00 95.31 94 THR A O 1
ATOM 684 N N . VAL A 1 95 ? 0.677 1.944 9.565 1.00 89.44 95 VAL A N 1
ATOM 685 C CA . VAL A 1 95 ? 0.151 3.289 9.312 1.00 89.44 95 VAL A CA 1
ATOM 686 C C 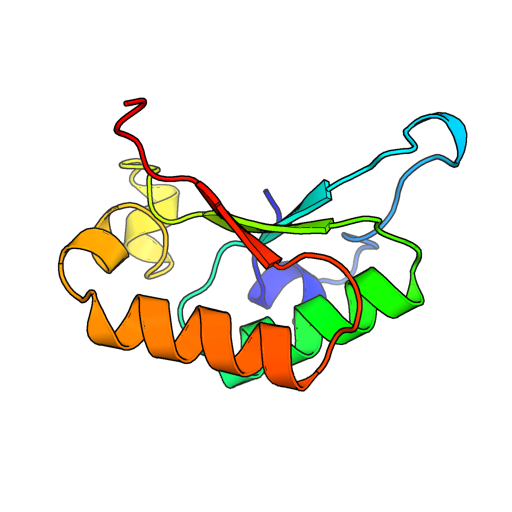. VAL A 1 95 ? 1.257 4.305 9.556 1.00 89.44 95 VAL A C 1
ATOM 688 O O . VAL A 1 95 ? 1.931 4.250 10.582 1.00 89.44 95 VAL A O 1
ATOM 691 N N . LYS A 1 96 ? 1.421 5.278 8.653 1.00 80.69 96 LYS A N 1
ATOM 692 C CA . LYS A 1 96 ? 2.282 6.446 8.891 1.00 80.69 96 LYS A CA 1
ATOM 693 C C . LYS A 1 96 ? 1.448 7.668 9.281 1.00 80.69 96 LYS A C 1
ATOM 695 O O . LYS A 1 96 ? 0.863 8.318 8.414 1.00 80.69 96 LYS A O 1
ATOM 700 N N . ASN A 1 97 ? 1.451 7.994 10.573 1.00 67.06 97 ASN A N 1
ATOM 701 C CA . ASN A 1 97 ? 0.846 9.200 11.154 1.00 67.06 97 ASN A CA 1
ATOM 702 C C . ASN A 1 97 ? 1.887 10.350 11.237 1.00 67.06 97 ASN A C 1
ATOM 704 O O . ASN A 1 97 ? 3.083 10.054 11.294 1.00 67.06 97 ASN A O 1
ATOM 708 N N . PRO A 1 98 ? 1.510 11.650 11.245 1.00 59.75 98 PRO A N 1
ATOM 709 C CA . PRO A 1 98 ? 2.475 12.744 11.363 1.00 59.75 98 PRO A CA 1
ATOM 710 C C . PRO A 1 98 ? 3.005 12.923 12.797 1.00 59.75 98 PRO A C 1
ATOM 712 O O . PRO A 1 98 ? 4.045 13.551 12.983 1.00 59.75 98 PRO A O 1
ATOM 715 N N . TYR A 1 99 ? 2.345 12.341 13.803 1.00 51.81 99 TYR A N 1
ATOM 716 C CA . TYR A 1 99 ? 2.824 12.337 15.183 1.00 51.81 99 TYR A CA 1
ATOM 717 C C . TYR A 1 99 ? 3.728 11.126 15.420 1.00 51.81 99 TYR A C 1
ATOM 719 O O . TYR A 1 99 ? 3.255 9.992 15.494 1.00 51.81 99 TYR A O 1
ATOM 727 N N . ARG A 1 100 ? 5.040 11.377 15.525 1.00 42.91 100 ARG A N 1
ATOM 728 C CA . ARG A 1 100 ? 5.965 10.466 16.204 1.00 42.91 100 ARG A CA 1
ATOM 729 C C . ARG A 1 100 ? 5.745 10.629 17.707 1.00 42.91 100 ARG A C 1
ATOM 731 O O . ARG A 1 100 ? 6.150 11.647 18.267 1.00 42.91 100 ARG A O 1
ATOM 738 N N . HIS 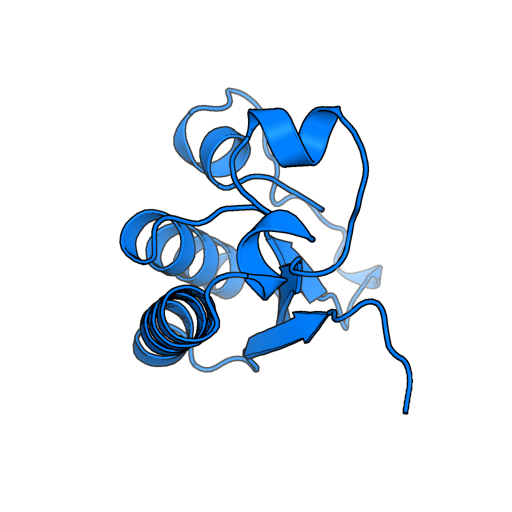A 1 101 ? 5.122 9.643 18.333 1.00 38.03 101 HIS A N 1
ATOM 739 C CA . HIS A 1 101 ? 5.383 9.326 19.731 1.00 38.03 101 HIS A CA 1
ATOM 740 C C . HIS A 1 101 ? 6.014 7.942 19.757 1.00 38.03 101 HIS A C 1
ATOM 742 O O . HIS A 1 101 ? 5.476 7.062 19.049 1.00 38.03 101 HIS A O 1
#

Organism: NCBI:txid1134687

Sequence (101 aa):
MVTTGAIIHGKGDYLAYSEEEHPVALQLGGSDPAALAHCAKLAQARGYDEINLNVGCPSDRVQNGMFGACLMGNAQLVADCIKAMRDVVSIPVTVKNPYRH

Foldseek 3Di:
DEELCCCPPNPDPPLDDDPVCPQAEDEYWAQDLQSLLVVLLVNVVSPHQEYEYAQADPDPVNVVRCGHVNCVVPVPSVVSNQVSNVVRDPHYYYYDHPDDD

Radius of gyration: 12.85 Å; chains: 1; bounding box: 32×32×38 Å

Secondary structure (DSSP, 8-state):
-EEHHHHHH-SS-TT---GGG-S-EEEEE-S-HHHHHHHHHHHHHHT-SEEEEE-----HHHHTTT-GGGGGG-HHHHHHHHHHHHTT-SS-EEEE-S---